Protein AF-A0A2G5V4N4-F1 (afdb_monomer_lite)

Foldseek 3Di:
DVVVVVVVVVVVVVVVVVVVDDPCLVVQLVVQLVVLCVLLVNPDDSVLSSVVSSVCSVVVDDPVSSNVSSVPGPDPPPPVPD

pLDDT: mean 70.19, std 11.97, range [37.19, 84.62]

Structure (mmCIF, N/CA/C/O backbone):
data_AF-A0A2G5V4N4-F1
#
_entry.id   AF-A0A2G5V4N4-F1
#
loop_
_atom_site.group_PDB
_atom_site.id
_atom_site.type_symbol
_atom_site.label_atom_id
_atom_site.label_alt_id
_atom_site.label_comp_id
_atom_site.label_asym_id
_atom_site.label_entity_id
_atom_site.label_seq_id
_atom_site.pdbx_PDB_ins_code
_atom_site.Cartn_x
_atom_site.Cartn_y
_atom_site.Cartn_z
_atom_site.occupancy
_atom_site.B_iso_or_equiv
_atom_site.auth_seq_id
_atom_site.auth_comp_id
_atom_site.auth_asym_id
_atom_site.auth_atom_id
_atom_site.pdbx_PDB_model_num
ATOM 1 N N . MET A 1 1 ? 30.866 9.461 -31.338 1.00 60.72 1 MET A N 1
ATOM 2 C CA . MET A 1 1 ? 29.782 10.205 -30.652 1.00 60.72 1 MET A CA 1
ATOM 3 C C . MET A 1 1 ? 28.489 9.408 -30.456 1.00 60.72 1 MET A C 1
ATOM 5 O O . MET A 1 1 ? 27.908 9.516 -29.388 1.00 60.72 1 MET A O 1
ATOM 9 N N . ARG A 1 2 ? 28.025 8.586 -31.414 1.00 70.31 2 ARG A N 1
ATOM 10 C CA . ARG A 1 2 ? 26.801 7.771 -31.220 1.00 70.31 2 ARG A CA 1
ATOM 11 C C . ARG A 1 2 ? 26.969 6.653 -30.173 1.00 70.31 2 ARG A C 1
ATOM 13 O O . ARG A 1 2 ? 26.118 6.493 -29.311 1.00 70.31 2 ARG A O 1
ATOM 20 N N . PHE A 1 3 ? 28.110 5.960 -30.185 1.00 75.50 3 PHE A N 1
ATOM 21 C CA . PHE A 1 3 ? 28.428 4.902 -29.213 1.00 75.50 3 PHE A CA 1
ATOM 22 C C . PHE A 1 3 ? 28.637 5.415 -27.783 1.00 75.50 3 PHE A C 1
ATOM 24 O O . PHE A 1 3 ? 28.215 4.776 -26.827 1.00 75.50 3 PHE A O 1
ATOM 31 N N . THR A 1 4 ? 29.240 6.596 -27.630 1.00 80.56 4 THR A N 1
ATOM 32 C CA . THR A 1 4 ? 29.447 7.228 -26.319 1.00 80.56 4 THR A CA 1
ATOM 33 C C . THR A 1 4 ? 28.125 7.642 -25.676 1.00 80.56 4 THR A C 1
ATOM 35 O O . THR A 1 4 ? 27.960 7.473 -24.476 1.00 80.56 4 THR A O 1
ATOM 38 N N . LEU A 1 5 ? 27.163 8.119 -26.476 1.00 77.94 5 LEU A N 1
ATOM 39 C CA . LEU A 1 5 ? 25.800 8.418 -26.023 1.00 77.94 5 LEU A CA 1
ATOM 40 C C . LEU A 1 5 ? 25.051 7.153 -25.594 1.00 77.94 5 LEU A C 1
ATOM 42 O O . LEU A 1 5 ? 24.422 7.154 -24.542 1.00 77.94 5 LEU A O 1
ATOM 46 N N . ALA A 1 6 ? 25.165 6.071 -26.369 1.00 81.88 6 ALA A N 1
ATOM 47 C CA . ALA A 1 6 ? 24.535 4.795 -26.035 1.00 81.88 6 ALA A CA 1
ATOM 48 C C . ALA A 1 6 ? 25.034 4.246 -24.687 1.00 81.88 6 ALA A C 1
ATOM 50 O O . ALA A 1 6 ? 24.218 3.886 -23.844 1.00 81.88 6 ALA A O 1
ATOM 51 N N . LEU A 1 7 ? 26.353 4.273 -24.455 1.00 83.25 7 LEU A N 1
ATOM 52 C CA . LEU A 1 7 ? 26.961 3.849 -23.188 1.00 83.25 7 LEU A CA 1
ATOM 53 C C . LEU A 1 7 ? 26.486 4.691 -21.996 1.00 83.25 7 LEU A C 1
ATOM 55 O O . LEU A 1 7 ? 26.190 4.147 -20.931 1.00 83.25 7 LEU A O 1
ATOM 59 N N . LEU A 1 8 ? 26.367 6.006 -22.189 1.00 83.06 8 LEU A N 1
ATOM 60 C CA . LEU A 1 8 ? 25.876 6.935 -21.172 1.00 83.06 8 LEU A CA 1
ATOM 61 C C . LEU A 1 8 ? 24.425 6.635 -20.786 1.00 83.06 8 LEU A C 1
ATOM 63 O O . LEU A 1 8 ? 24.117 6.527 -19.602 1.00 83.06 8 LEU A O 1
ATOM 67 N N . VAL A 1 9 ? 23.549 6.439 -21.774 1.00 84.62 9 VAL A N 1
ATOM 68 C CA . VAL A 1 9 ? 22.137 6.111 -21.534 1.00 84.62 9 VAL A CA 1
ATOM 69 C C . VAL A 1 9 ? 22.009 4.778 -20.802 1.00 84.62 9 VAL A C 1
ATOM 71 O O . VAL A 1 9 ? 21.297 4.708 -19.803 1.00 84.62 9 VAL A O 1
ATOM 74 N N . THR A 1 10 ? 22.744 3.742 -21.221 1.00 83.31 10 THR A N 1
ATOM 75 C CA . THR A 1 10 ? 22.728 2.456 -20.509 1.00 83.31 10 THR A CA 1
ATOM 76 C C . THR A 1 10 ? 23.215 2.595 -19.070 1.00 83.31 10 THR A C 1
ATOM 78 O O . THR A 1 10 ? 22.585 2.059 -18.165 1.00 83.31 10 THR A O 1
ATOM 81 N N . PHE A 1 11 ? 24.278 3.366 -18.830 1.00 83.44 11 PHE A N 1
ATOM 82 C CA . PHE A 1 11 ? 24.807 3.597 -17.487 1.00 83.44 11 PHE A CA 1
ATOM 83 C C . PHE A 1 11 ? 23.790 4.302 -16.578 1.00 83.44 11 PHE A C 1
ATOM 85 O O . PHE A 1 11 ? 23.585 3.873 -15.445 1.00 83.44 11 PHE A O 1
ATOM 92 N N . PHE A 1 12 ? 23.089 5.320 -17.086 1.00 81.31 12 PHE A N 1
ATOM 93 C CA . PHE A 1 12 ? 22.018 5.988 -16.343 1.00 81.31 12 PHE A CA 1
ATOM 94 C C . PHE A 1 12 ? 20.850 5.049 -16.017 1.00 81.31 12 PHE A C 1
ATOM 96 O O . PHE A 1 12 ? 20.346 5.086 -14.896 1.00 81.31 12 PHE A O 1
ATOM 103 N N . VAL A 1 13 ? 20.462 4.164 -16.939 1.00 80.56 13 VAL A N 1
ATOM 104 C CA . VAL A 1 13 ? 19.422 3.152 -16.682 1.00 80.56 13 VAL A CA 1
ATOM 105 C C . VAL A 1 13 ? 19.849 2.198 -15.562 1.00 80.56 13 VAL A C 1
ATOM 107 O O . VAL A 1 13 ? 19.081 1.971 -14.624 1.00 80.56 13 VAL A O 1
ATOM 110 N N . PHE A 1 14 ? 21.090 1.704 -15.588 1.00 76.62 14 PHE A N 1
ATOM 111 C CA . PHE A 1 14 ? 21.615 0.860 -14.509 1.00 76.62 14 PHE A CA 1
ATOM 112 C C . PHE A 1 14 ? 21.687 1.601 -13.170 1.00 76.62 14 PHE A C 1
ATOM 114 O O . PHE A 1 14 ? 21.325 1.016 -12.152 1.00 76.62 14 PHE A O 1
ATOM 121 N N . LEU A 1 15 ? 22.056 2.888 -13.166 1.00 70.75 15 LEU A N 1
ATOM 122 C CA . LEU A 1 15 ? 22.042 3.720 -11.959 1.00 70.75 15 LEU A CA 1
ATOM 123 C C . LEU A 1 15 ? 20.631 3.918 -11.389 1.00 70.75 15 LEU A C 1
ATOM 125 O O . LEU A 1 15 ? 20.465 3.934 -10.168 1.00 70.75 15 LEU A O 1
ATOM 129 N N . THR A 1 16 ? 19.610 4.067 -12.236 1.00 65.00 16 THR A N 1
ATOM 130 C CA . THR A 1 16 ? 18.216 4.143 -11.766 1.00 65.00 16 THR A CA 1
ATOM 131 C C . THR A 1 16 ? 17.719 2.812 -11.206 1.00 65.00 16 THR A C 1
ATOM 133 O O . THR A 1 16 ? 17.005 2.817 -10.208 1.00 65.00 16 THR A O 1
ATOM 136 N N . LEU A 1 17 ? 18.156 1.678 -11.770 1.00 60.41 17 LEU A N 1
ATOM 137 C CA . LEU A 1 17 ? 17.862 0.352 -11.220 1.00 60.41 17 LEU A CA 1
ATOM 138 C C . LEU A 1 17 ? 18.569 0.121 -9.875 1.00 60.41 17 LEU A C 1
ATOM 140 O O . LEU A 1 17 ? 17.964 -0.406 -8.946 1.00 60.41 17 LEU A O 1
ATOM 144 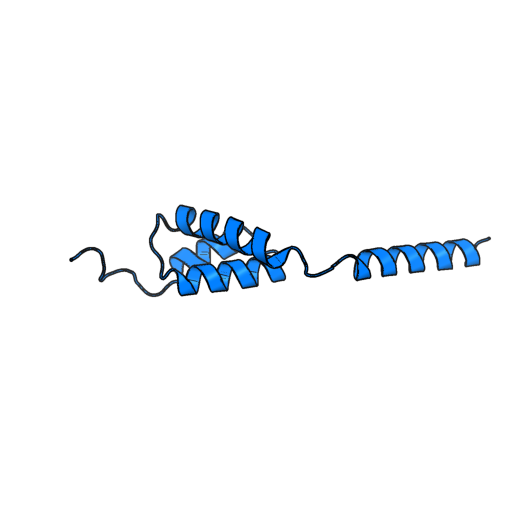N N . SER A 1 18 ? 19.836 0.526 -9.746 1.00 59.28 18 SER A N 1
ATOM 145 C CA . SER A 1 18 ? 20.634 0.280 -8.537 1.00 59.28 18 SER A CA 1
ATOM 146 C C . SER A 1 18 ? 20.302 1.209 -7.368 1.00 59.28 18 SER A C 1
ATOM 148 O O . SER A 1 18 ? 20.582 0.865 -6.225 1.00 59.28 18 SER A O 1
ATOM 150 N N . ASN A 1 19 ? 19.707 2.379 -7.630 1.00 54.66 19 ASN A N 1
ATOM 151 C CA . ASN A 1 19 ? 19.220 3.285 -6.581 1.00 54.66 19 ASN A CA 1
ATOM 152 C C . ASN A 1 19 ? 17.859 2.873 -5.994 1.00 54.66 19 ASN A C 1
ATOM 154 O O . ASN A 1 19 ? 17.364 3.541 -5.087 1.00 54.66 19 ASN A O 1
ATOM 158 N N . GLY A 1 20 ? 17.282 1.749 -6.430 1.00 50.22 20 GLY A N 1
ATOM 159 C CA . GLY A 1 20 ? 16.257 1.034 -5.669 1.00 50.22 20 GLY A CA 1
ATOM 160 C C . GLY A 1 20 ? 16.861 0.362 -4.429 1.00 50.22 20 GLY A C 1
ATOM 161 O O . GLY A 1 20 ? 16.863 -0.859 -4.328 1.00 50.22 20 GLY A O 1
ATOM 162 N N . ALA A 1 21 ? 17.457 1.136 -3.518 1.00 53.59 21 ALA A N 1
ATOM 163 C CA . ALA A 1 21 ? 18.109 0.620 -2.317 1.00 53.59 21 ALA A CA 1
ATOM 164 C C . ALA A 1 21 ? 17.110 0.469 -1.137 1.00 53.59 21 ALA A C 1
ATOM 166 O O . ALA A 1 21 ? 16.294 1.362 -0.901 1.00 53.59 21 ALA A O 1
ATOM 167 N N . PRO A 1 22 ? 17.200 -0.613 -0.335 1.00 51.41 22 PRO A N 1
ATOM 168 C CA . PRO A 1 22 ? 16.156 -1.078 0.593 1.00 51.41 22 PRO A CA 1
ATOM 169 C C . PRO A 1 22 ? 16.137 -0.375 1.971 1.00 51.41 22 PRO A C 1
ATOM 171 O O . PRO A 1 22 ? 15.597 -0.889 2.947 1.00 51.41 22 PRO A O 1
ATOM 174 N N . SER A 1 23 ? 16.729 0.809 2.127 1.00 52.12 23 SER A N 1
ATOM 175 C CA . SER A 1 23 ? 16.879 1.435 3.457 1.00 52.12 23 SER A CA 1
ATOM 176 C C . SER A 1 23 ? 15.646 2.211 3.952 1.00 52.12 23 SER A C 1
ATOM 178 O O . SER A 1 23 ? 15.614 2.655 5.101 1.00 52.12 23 SER A O 1
ATOM 180 N N . HIS A 1 24 ? 14.600 2.354 3.130 1.00 52.38 24 HIS A N 1
ATOM 181 C CA . HIS A 1 24 ? 13.373 3.085 3.479 1.00 52.38 24 HIS A CA 1
ATOM 182 C C . HIS A 1 24 ? 12.226 2.210 4.017 1.00 52.38 24 HIS A C 1
ATOM 184 O O . HIS A 1 24 ? 11.217 2.765 4.469 1.00 52.38 24 HIS A O 1
ATOM 190 N N . HIS A 1 25 ? 12.369 0.878 4.032 1.00 55.81 25 HIS A N 1
ATOM 191 C CA . HIS A 1 25 ? 11.263 -0.041 4.339 1.00 55.81 25 HIS A CA 1
ATOM 192 C C . HIS A 1 25 ? 10.620 0.194 5.712 1.00 55.81 25 HIS A C 1
ATOM 194 O O . HIS A 1 25 ? 9.398 0.189 5.816 1.00 55.81 25 HIS A O 1
ATOM 200 N N . HIS A 1 26 ? 11.405 0.502 6.750 1.00 60.56 26 HIS A N 1
ATOM 201 C CA . HIS A 1 26 ? 10.861 0.681 8.103 1.00 60.56 26 HIS A CA 1
ATOM 202 C C . HIS A 1 26 ? 9.998 1.947 8.250 1.00 60.56 26 HIS A C 1
ATOM 204 O O . HIS A 1 26 ? 8.952 1.930 8.892 1.00 60.56 26 HIS A O 1
ATOM 210 N N . LYS A 1 27 ? 10.404 3.069 7.639 1.00 69.50 27 LYS A N 1
ATOM 211 C CA . LYS A 1 27 ? 9.634 4.329 7.722 1.00 69.50 27 LYS A CA 1
ATOM 212 C C . LYS A 1 27 ? 8.373 4.289 6.863 1.00 69.50 27 LYS A C 1
ATOM 214 O O . LYS A 1 27 ? 7.400 4.981 7.157 1.00 69.50 27 LYS A O 1
ATOM 219 N N . CYS A 1 28 ? 8.411 3.528 5.779 1.00 74.06 28 CYS A N 1
ATOM 220 C CA . CYS A 1 28 ? 7.291 3.373 4.868 1.00 74.06 28 CYS A CA 1
ATOM 221 C C . CYS A 1 28 ? 6.256 2.378 5.423 1.00 74.06 28 CYS A C 1
ATOM 223 O O . CYS A 1 28 ? 5.073 2.721 5.456 1.00 74.06 28 CYS A O 1
ATOM 225 N N . SER A 1 29 ? 6.680 1.248 6.002 1.00 78.38 29 SER A N 1
ATOM 226 C CA . SER A 1 29 ? 5.768 0.307 6.665 1.00 78.38 29 SER A CA 1
ATOM 227 C C . SER A 1 29 ? 5.054 0.924 7.877 1.00 78.38 29 SER A C 1
ATOM 229 O O . SER A 1 29 ? 3.852 0.725 8.032 1.00 78.38 29 SER A O 1
ATOM 231 N N . GLU A 1 30 ? 5.721 1.748 8.695 1.00 80.12 30 GLU A N 1
ATOM 232 C CA . GLU A 1 30 ? 5.073 2.435 9.828 1.00 80.12 30 GLU A CA 1
ATOM 233 C C . GLU A 1 30 ? 3.996 3.437 9.391 1.00 80.12 30 GLU A C 1
ATOM 235 O O . GLU A 1 30 ? 2.906 3.489 9.971 1.00 80.12 30 GLU A O 1
ATOM 240 N N . LYS A 1 31 ? 4.277 4.230 8.349 1.00 81.00 31 LYS A N 1
ATOM 241 C CA . LYS A 1 31 ? 3.302 5.181 7.795 1.00 81.00 31 LYS A CA 1
ATOM 242 C C . LYS A 1 31 ? 2.105 4.456 7.187 1.00 81.00 31 LYS A C 1
ATOM 244 O O . LYS A 1 31 ? 0.969 4.852 7.446 1.00 81.00 31 LYS A O 1
ATOM 249 N N . LEU A 1 32 ? 2.360 3.389 6.433 1.00 81.06 32 LEU A N 1
ATOM 250 C CA . LEU A 1 32 ? 1.323 2.554 5.830 1.00 81.06 32 LEU A CA 1
ATOM 251 C C . LEU A 1 32 ? 0.486 1.837 6.887 1.00 81.06 32 LEU A C 1
ATOM 253 O O . LEU A 1 32 ? -0.734 1.822 6.782 1.00 81.06 32 LEU A O 1
ATOM 257 N N . TYR A 1 33 ? 1.105 1.335 7.953 1.00 83.38 33 TYR A N 1
ATOM 258 C CA . TYR A 1 33 ? 0.397 0.738 9.082 1.00 83.38 33 TYR A CA 1
ATOM 259 C C . TYR A 1 33 ? -0.524 1.749 9.774 1.00 83.38 33 TYR A C 1
ATOM 261 O O . TYR A 1 33 ? -1.680 1.439 10.055 1.00 83.38 33 TYR A O 1
ATOM 269 N N . SER A 1 34 ? -0.053 2.977 10.012 1.00 81.12 34 SER A N 1
ATOM 270 C CA . SER A 1 34 ? -0.881 4.044 10.591 1.00 81.12 34 SER A CA 1
ATOM 271 C C . SER A 1 34 ? -2.055 4.423 9.678 1.00 81.12 34 SER A C 1
ATOM 273 O O . SER A 1 34 ? -3.173 4.625 10.158 1.00 81.12 34 SER A O 1
ATOM 275 N N . ALA A 1 35 ? -1.832 4.467 8.361 1.00 81.69 35 ALA A N 1
ATOM 276 C CA . ALA A 1 35 ? -2.882 4.711 7.375 1.00 81.69 35 ALA A CA 1
ATOM 277 C C . ALA A 1 35 ? -3.910 3.568 7.339 1.00 81.69 35 ALA A C 1
ATOM 279 O O . ALA A 1 35 ? -5.104 3.830 7.460 1.00 81.69 35 ALA A O 1
ATOM 280 N N . LEU A 1 36 ? -3.457 2.314 7.274 1.00 78.94 36 LEU A N 1
ATOM 281 C CA . LEU A 1 36 ? -4.295 1.113 7.328 1.00 78.94 36 LEU A CA 1
ATOM 282 C C . LEU A 1 36 ? -5.117 1.053 8.616 1.00 78.94 36 LEU A C 1
ATOM 284 O O . LEU A 1 36 ? -6.322 0.838 8.571 1.00 78.94 36 LEU A O 1
ATOM 288 N N . LYS A 1 37 ? -4.500 1.337 9.765 1.00 80.75 37 LYS A N 1
ATOM 289 C CA . LYS A 1 37 ? -5.188 1.374 11.059 1.00 80.75 37 LYS A CA 1
ATOM 290 C C . LYS A 1 37 ? -6.314 2.410 11.083 1.00 80.75 37 LYS A C 1
ATOM 292 O O . LYS A 1 37 ? -7.360 2.152 11.667 1.00 80.75 37 LYS A O 1
ATOM 297 N N . LYS A 1 38 ? -6.132 3.566 10.436 1.00 80.50 38 LYS A N 1
ATOM 298 C CA . LYS A 1 38 ? -7.195 4.573 10.288 1.00 80.50 38 LYS A CA 1
ATOM 299 C C . LYS A 1 38 ? -8.261 4.143 9.280 1.00 80.50 38 LYS A C 1
ATOM 301 O O . LYS A 1 38 ? -9.441 4.303 9.571 1.00 80.50 38 LYS A O 1
ATOM 306 N N . LEU A 1 39 ? -7.862 3.582 8.138 1.00 78.88 39 LEU A N 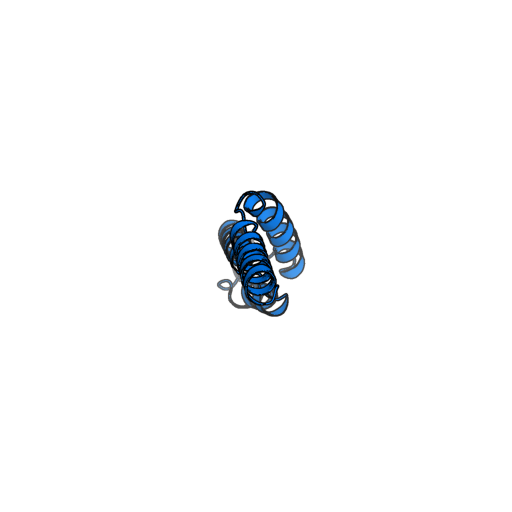1
AT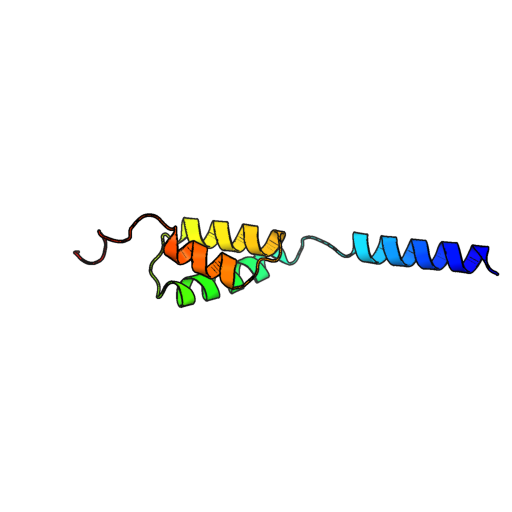OM 307 C CA . LEU A 1 39 ? -8.772 3.098 7.091 1.00 78.88 39 LEU A CA 1
ATOM 308 C C . LEU A 1 39 ? -9.700 2.002 7.612 1.00 78.88 39 LEU A C 1
ATOM 310 O O . LEU A 1 39 ? -10.905 2.063 7.396 1.00 78.88 39 LEU A O 1
ATOM 314 N N . CYS A 1 40 ? -9.161 1.060 8.381 1.00 75.81 40 CYS A N 1
ATOM 315 C CA . CYS A 1 40 ? -9.954 0.012 9.004 1.00 75.81 40 CYS A CA 1
ATOM 316 C C . CYS A 1 40 ? -10.685 0.492 10.279 1.00 75.81 40 CYS A C 1
ATOM 318 O O . CYS A 1 40 ? -11.224 -0.327 11.015 1.00 75.81 40 CYS A O 1
ATOM 320 N N . SER A 1 41 ? -10.704 1.799 10.591 1.00 76.25 41 SER A N 1
ATOM 321 C CA . SER A 1 41 ? -11.313 2.355 11.816 1.00 76.25 41 SER A CA 1
ATOM 322 C C . SER A 1 41 ? -10.850 1.652 13.101 1.00 76.25 41 SER A C 1
ATOM 324 O O . SER A 1 41 ? -11.656 1.330 13.968 1.00 76.25 41 SER A O 1
ATOM 326 N N . TYR A 1 42 ? -9.547 1.388 13.220 1.00 68.25 42 TYR A N 1
ATOM 327 C CA . TYR A 1 42 ? -8.917 0.63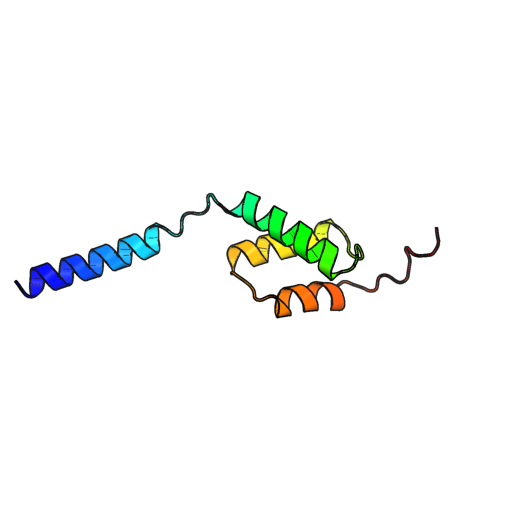6 14.314 1.00 68.25 42 TYR A CA 1
ATOM 328 C C . TYR A 1 42 ? -9.345 -0.838 14.436 1.00 68.25 42 TYR A C 1
ATOM 330 O O . TYR A 1 42 ? -8.873 -1.514 15.347 1.00 68.25 42 TYR A O 1
ATOM 338 N N . ARG A 1 43 ? -10.165 -1.358 13.513 1.00 61.84 43 ARG A N 1
ATOM 339 C CA . ARG A 1 43 ? -10.492 -2.787 13.399 1.00 61.84 43 ARG A CA 1
ATOM 340 C C . ARG A 1 43 ? -9.353 -3.498 12.673 1.00 61.84 43 ARG A C 1
ATOM 342 O O . ARG A 1 43 ? -8.870 -2.999 11.659 1.00 61.84 43 ARG A O 1
ATOM 349 N N . GLY A 1 44 ? -8.865 -4.616 13.196 1.00 63.69 44 GLY A N 1
ATOM 350 C CA . GLY A 1 44 ? -7.658 -5.247 12.654 1.00 63.69 44 GLY A CA 1
ATOM 351 C C . GLY A 1 44 ? -6.792 -5.911 13.714 1.00 63.69 44 GLY A C 1
ATOM 352 O O . GLY A 1 44 ? -6.376 -5.238 14.654 1.00 63.69 44 GLY A O 1
ATOM 353 N N . GLU A 1 45 ? -6.390 -7.171 13.517 1.00 65.12 45 GLU A N 1
ATOM 354 C CA . GLU A 1 45 ? -5.208 -7.681 14.209 1.00 65.12 45 GLU A CA 1
ATOM 355 C C . GLU A 1 45 ? -4.000 -6.832 13.797 1.00 65.12 45 GLU A C 1
ATOM 357 O O . GLU A 1 45 ? -3.638 -6.741 12.617 1.00 65.12 45 GLU A O 1
ATOM 362 N N . SER A 1 46 ? -3.342 -6.226 14.788 1.00 71.44 46 SER A N 1
ATOM 363 C CA . SER A 1 46 ? -2.172 -5.364 14.569 1.00 71.44 46 SER A CA 1
ATOM 364 C C . SER A 1 46 ? -1.054 -6.065 13.785 1.00 71.44 46 SER A C 1
ATOM 366 O O . SER A 1 46 ? -0.342 -5.422 13.013 1.00 71.44 46 SER A O 1
ATOM 368 N N . HIS A 1 47 ? -0.938 -7.388 13.926 1.00 75.06 47 HIS A N 1
ATOM 369 C CA . HIS A 1 47 ? 0.046 -8.206 13.229 1.00 75.06 47 HIS A CA 1
ATOM 370 C C . HIS A 1 47 ? -0.263 -8.357 11.729 1.00 75.06 47 HIS A C 1
ATOM 372 O O . HIS A 1 47 ? 0.628 -8.179 10.894 1.00 75.06 47 HIS A O 1
ATOM 378 N N . PHE A 1 48 ? -1.525 -8.606 11.361 1.00 76.19 48 PHE A N 1
ATOM 379 C CA . PHE A 1 48 ? -1.945 -8.727 9.960 1.00 76.19 48 PHE A CA 1
ATOM 380 C C . PHE A 1 48 ? -1.807 -7.400 9.201 1.00 76.19 48 PHE A C 1
ATOM 382 O O . PHE A 1 48 ? -1.265 -7.362 8.092 1.00 76.19 48 PHE A O 1
ATOM 389 N N . LEU A 1 49 ? -2.220 -6.293 9.826 1.00 77.31 49 LEU A N 1
ATOM 390 C CA . LEU A 1 49 ? -2.084 -4.956 9.243 1.00 77.31 49 LEU A CA 1
ATOM 391 C C . LEU A 1 49 ? -0.618 -4.565 9.044 1.00 77.31 49 LEU A C 1
ATOM 393 O O . LEU A 1 49 ? -0.263 -3.974 8.026 1.00 77.31 49 LEU A O 1
ATOM 397 N N . ARG A 1 50 ? 0.253 -4.921 9.991 1.00 80.31 50 ARG A N 1
ATOM 398 C CA . ARG A 1 50 ? 1.688 -4.632 9.912 1.00 80.31 50 ARG A CA 1
ATOM 399 C C . ARG A 1 50 ? 2.379 -5.440 8.813 1.00 80.31 50 ARG A C 1
ATOM 401 O O . ARG A 1 50 ? 3.144 -4.865 8.045 1.00 80.31 50 ARG A O 1
ATOM 408 N N . LYS A 1 51 ? 2.038 -6.725 8.668 1.00 80.06 51 LYS A N 1
ATOM 409 C CA . LYS A 1 51 ? 2.527 -7.573 7.567 1.00 80.06 51 LYS A CA 1
ATOM 410 C C . LYS A 1 51 ? 2.053 -7.074 6.199 1.00 80.06 51 LYS A C 1
ATOM 412 O O . LYS A 1 51 ? 2.800 -7.123 5.226 1.00 80.06 51 LYS A O 1
ATOM 417 N N . SER A 1 52 ? 0.821 -6.578 6.125 1.00 79.12 52 SER A N 1
ATOM 418 C CA . SER A 1 52 ? 0.270 -5.998 4.896 1.00 79.12 52 SER A CA 1
ATOM 419 C C . SER A 1 52 ? 0.952 -4.674 4.548 1.00 79.12 52 SER A C 1
ATOM 421 O O . SER A 1 52 ? 1.334 -4.471 3.401 1.00 79.12 52 SER A O 1
ATOM 423 N N . ALA A 1 53 ? 1.205 -3.814 5.539 1.00 81.75 53 ALA A N 1
ATOM 424 C CA . ALA A 1 53 ? 1.957 -2.573 5.360 1.00 81.75 53 ALA A CA 1
ATOM 425 C C . ALA A 1 53 ? 3.399 -2.812 4.878 1.00 81.75 53 ALA A C 1
ATOM 427 O O . ALA A 1 53 ? 3.900 -2.064 4.042 1.00 81.75 53 ALA A O 1
ATOM 428 N N . GLU A 1 54 ? 4.059 -3.855 5.384 1.00 82.81 54 GLU A N 1
ATOM 429 C CA . GLU A 1 54 ? 5.410 -4.248 4.973 1.00 82.81 54 GLU A CA 1
ATOM 430 C C . GLU A 1 54 ? 5.448 -4.716 3.514 1.00 82.81 54 GLU A C 1
ATOM 432 O O . GLU A 1 54 ? 6.180 -4.137 2.712 1.00 82.81 54 GLU A O 1
ATOM 437 N N . LYS A 1 55 ? 4.573 -5.658 3.139 1.00 81.06 55 LYS A N 1
ATOM 438 C CA . LYS A 1 55 ? 4.414 -6.089 1.739 1.00 81.06 55 LYS A CA 1
ATOM 439 C C . LYS A 1 55 ? 4.093 -4.924 0.815 1.00 81.06 55 LYS A C 1
ATOM 441 O O . LYS A 1 55 ? 4.580 -4.856 -0.309 1.00 81.06 55 LYS A O 1
ATOM 446 N N . CYS A 1 56 ? 3.270 -4.000 1.295 1.00 76.81 56 CYS A N 1
ATOM 447 C CA . CYS A 1 56 ? 2.854 -2.874 0.490 1.00 76.81 56 CYS A CA 1
ATOM 448 C C . CYS A 1 56 ? 3.944 -1.833 0.286 1.00 76.81 56 CYS A C 1
ATOM 450 O O . CYS A 1 56 ? 4.005 -1.182 -0.755 1.00 76.81 56 CYS A O 1
ATOM 452 N N . CYS A 1 57 ? 4.840 -1.725 1.257 1.00 80.44 57 CYS A N 1
ATOM 453 C CA . CYS A 1 57 ? 6.039 -0.932 1.119 1.00 80.44 57 CYS A CA 1
ATOM 454 C C . CYS A 1 57 ? 7.029 -1.535 0.111 1.00 80.44 57 CYS A C 1
ATOM 456 O O . CYS A 1 57 ? 7.730 -0.802 -0.579 1.00 80.44 57 CYS A O 1
ATOM 458 N N . GLU A 1 58 ? 7.100 -2.864 0.033 1.00 79.50 58 GLU A N 1
ATOM 459 C CA . GLU A 1 58 ? 7.968 -3.573 -0.911 1.00 79.50 58 GLU A CA 1
ATOM 460 C C . GLU A 1 58 ? 7.439 -3.506 -2.351 1.00 79.50 58 GLU A C 1
ATOM 462 O O . GLU A 1 58 ? 8.209 -3.299 -3.288 1.00 79.50 58 GLU A O 1
ATOM 467 N N . HIS A 1 59 ? 6.120 -3.618 -2.529 1.00 76.81 59 HIS A N 1
ATOM 468 C CA . HIS A 1 59 ? 5.490 -3.721 -3.848 1.00 76.81 59 HIS A CA 1
ATOM 469 C C . HIS A 1 59 ? 4.778 -2.451 -4.336 1.00 76.81 59 HIS A C 1
ATOM 471 O O . HIS A 1 59 ? 4.212 -2.479 -5.424 1.00 76.81 59 HIS A O 1
ATOM 477 N N . ASN A 1 60 ? 4.823 -1.343 -3.584 1.00 71.38 60 ASN A N 1
ATOM 478 C CA . ASN A 1 60 ? 4.101 -0.095 -3.881 1.00 71.38 60 ASN A CA 1
ATOM 479 C C . ASN A 1 60 ? 2.611 -0.328 -4.213 1.00 71.38 60 ASN A C 1
ATOM 481 O O . ASN A 1 60 ? 2.191 -0.049 -5.335 1.00 71.38 60 ASN A O 1
ATOM 485 N N . CYS A 1 61 ? 1.798 -0.840 -3.279 1.00 75.31 61 CYS A N 1
ATOM 486 C CA . CYS A 1 61 ? 0.371 -1.023 -3.594 1.00 75.31 61 CYS A CA 1
ATOM 487 C C . CYS A 1 61 ? -0.432 0.274 -3.630 1.00 75.31 61 CYS A C 1
ATOM 489 O O . CYS A 1 61 ? -0.101 1.295 -3.016 1.00 75.31 61 CYS A O 1
ATOM 491 N N . GLU A 1 62 ? -1.566 0.165 -4.312 1.00 76.12 62 GLU A N 1
ATOM 492 C CA . GLU A 1 62 ? -2.578 1.198 -4.389 1.00 76.12 62 GLU A CA 1
ATOM 493 C C . GLU A 1 62 ? -3.452 1.232 -3.128 1.00 76.12 62 GLU A C 1
ATOM 495 O O . GLU A 1 62 ? -3.568 0.271 -2.362 1.00 76.12 62 GLU A O 1
ATOM 500 N N . LEU A 1 63 ? -4.123 2.368 -2.923 1.00 69.56 63 LEU A N 1
ATOM 501 C CA . LEU A 1 63 ? -5.054 2.560 -1.810 1.00 69.56 63 LEU A CA 1
ATOM 502 C C . LEU A 1 63 ? -6.195 1.524 -1.824 1.00 69.56 63 LEU A C 1
ATOM 504 O O . LEU A 1 63 ? -6.655 1.105 -0.764 1.00 69.56 63 LEU A O 1
ATOM 508 N N . SER A 1 64 ? -6.621 1.090 -3.013 1.00 73.12 64 SER A N 1
ATOM 509 C CA . SER A 1 64 ? -7.642 0.056 -3.199 1.00 73.12 64 SER A CA 1
ATOM 510 C C . SER A 1 64 ? -7.228 -1.273 -2.558 1.00 73.12 64 SER A C 1
ATOM 512 O O . SER A 1 64 ? -8.000 -1.848 -1.792 1.00 73.12 64 SER A O 1
ATOM 514 N N . ASP A 1 65 ? -5.985 -1.715 -2.764 1.00 72.94 65 ASP A N 1
ATOM 515 C CA . ASP A 1 65 ? -5.457 -2.953 -2.171 1.00 72.94 65 ASP A CA 1
ATOM 516 C C . ASP A 1 65 ? -5.397 -2.858 -0.640 1.00 72.94 65 ASP A C 1
ATOM 518 O O . ASP A 1 65 ? -5.755 -3.794 0.083 1.00 72.94 65 ASP A O 1
ATOM 522 N N . MET A 1 66 ? -5.037 -1.684 -0.117 1.00 72.12 66 MET A N 1
ATOM 523 C CA . MET A 1 66 ? -5.076 -1.421 1.323 1.00 72.12 66 MET A CA 1
ATOM 524 C C . MET A 1 66 ? -6.501 -1.488 1.890 1.00 72.12 66 MET A C 1
ATOM 526 O O . MET A 1 66 ? -6.701 -2.025 2.977 1.00 72.12 66 MET A O 1
ATOM 530 N N . MET A 1 67 ? -7.507 -0.992 1.166 1.00 72.19 67 MET A N 1
ATOM 531 C CA . MET A 1 67 ? -8.906 -1.077 1.603 1.00 72.19 67 MET A CA 1
ATOM 532 C C . MET A 1 67 ? -9.421 -2.518 1.606 1.00 72.19 67 MET A C 1
ATOM 534 O O . MET A 1 67 ? -10.100 -2.918 2.554 1.00 72.19 67 MET A O 1
ATOM 538 N N . THR A 1 68 ? -9.052 -3.326 0.607 1.00 77.94 68 THR A N 1
ATOM 539 C CA . THR A 1 68 ? -9.419 -4.754 0.599 1.00 77.94 68 THR A CA 1
ATOM 540 C C . THR A 1 68 ? -8.827 -5.502 1.792 1.00 77.94 68 THR A C 1
ATOM 542 O O . THR A 1 68 ? -9.481 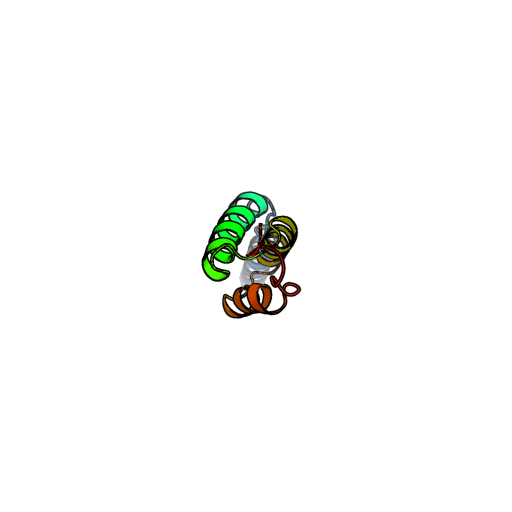-6.382 2.343 1.00 77.94 68 THR A O 1
ATOM 545 N N . THR A 1 69 ? -7.653 -5.089 2.283 1.00 74.12 69 THR A N 1
ATOM 546 C CA . THR A 1 69 ? -7.036 -5.650 3.498 1.00 74.12 69 THR A CA 1
ATOM 547 C C . THR A 1 69 ? -7.951 -5.501 4.722 1.00 74.12 69 THR A C 1
ATOM 549 O O . THR A 1 69 ? -8.034 -6.418 5.534 1.00 74.12 69 THR A O 1
ATOM 552 N N . CYS A 1 70 ? -8.689 -4.392 4.839 1.00 73.19 70 CYS A N 1
ATOM 553 C CA . CYS A 1 70 ? -9.661 -4.192 5.919 1.00 73.19 70 CYS A CA 1
ATOM 554 C C . CYS A 1 70 ? -10.932 -5.044 5.757 1.00 73.19 70 CYS A C 1
ATOM 556 O O . CYS A 1 70 ? -11.583 -5.353 6.750 1.00 73.19 70 CYS A O 1
ATOM 558 N N . MET A 1 71 ? -11.306 -5.388 4.519 1.00 70.06 71 MET A N 1
ATOM 559 C CA . MET A 1 71 ? -12.528 -6.144 4.202 1.00 70.06 71 MET A CA 1
ATOM 560 C C . MET A 1 71 ? -12.319 -7.663 4.236 1.00 70.06 71 MET A C 1
ATOM 562 O O . MET A 1 71 ? -13.255 -8.403 4.513 1.00 70.06 71 MET A O 1
ATOM 566 N N . VAL A 1 72 ? -11.102 -8.120 3.928 1.00 64.69 72 VAL A N 1
ATOM 567 C CA . VAL A 1 72 ? -10.717 -9.540 3.850 1.00 64.69 72 VAL A CA 1
ATOM 568 C C . VAL A 1 72 ? -10.090 -10.034 5.159 1.00 64.69 72 VAL A C 1
ATOM 570 O O . VAL A 1 72 ? -9.952 -11.241 5.357 1.00 64.69 72 VAL A O 1
ATOM 573 N N . ALA A 1 73 ? -9.719 -9.127 6.072 1.00 58.03 73 ALA A N 1
ATOM 574 C CA . ALA A 1 73 ? -9.322 -9.516 7.419 1.00 58.03 73 ALA A CA 1
ATOM 575 C C . ALA A 1 73 ? -10.453 -10.350 8.057 1.00 58.03 73 ALA A C 1
ATOM 577 O O . ALA A 1 73 ? -11.612 -9.931 7.984 1.00 58.03 73 ALA A O 1
ATOM 578 N N . PRO A 1 74 ? -10.144 -11.530 8.628 1.00 50.72 74 PRO A N 1
ATOM 579 C CA . PRO A 1 74 ? -11.159 -12.423 9.170 1.00 50.72 74 PRO A CA 1
ATOM 580 C C . PRO A 1 74 ? -12.033 -11.663 10.172 1.00 50.72 74 PRO A C 1
ATOM 582 O O . PRO A 1 74 ? -11.522 -10.990 11.063 1.00 50.72 74 PRO A O 1
ATOM 585 N N . SER A 1 75 ? -13.341 -11.736 9.927 1.00 46.72 75 SER A N 1
ATOM 586 C CA . SER A 1 75 ? -14.468 -11.239 10.724 1.00 46.72 75 SER A CA 1
ATOM 587 C C . SER A 1 75 ? -14.123 -10.808 12.157 1.00 46.72 75 SER A C 1
ATOM 589 O O . SER A 1 75 ? -13.961 -11.640 13.046 1.00 46.72 75 SER A O 1
ATOM 591 N N . PHE A 1 76 ? -14.094 -9.492 12.388 1.00 54.53 76 PHE A N 1
ATOM 592 C CA . PHE A 1 76 ? -14.146 -8.870 13.717 1.00 54.53 76 PHE A CA 1
ATOM 593 C C . PHE A 1 76 ? -15.573 -8.909 14.278 1.00 54.53 76 PHE A C 1
ATOM 595 O O . PHE A 1 76 ? -16.176 -7.852 14.467 1.00 54.53 76 PHE A O 1
ATOM 602 N N . ASP A 1 77 ? -16.121 -10.098 14.516 1.00 47.28 77 ASP A N 1
ATOM 603 C CA . ASP A 1 77 ? -17.408 -10.229 15.215 1.00 47.28 77 ASP A CA 1
ATOM 604 C C . ASP A 1 77 ? -17.268 -10.494 16.727 1.00 47.28 77 ASP A C 1
ATOM 606 O O . ASP A 1 77 ? -18.274 -10.461 17.424 1.00 47.28 77 ASP A O 1
ATOM 610 N N . ASP A 1 78 ? -16.055 -10.640 17.284 1.00 47.66 78 ASP A N 1
ATOM 611 C CA . ASP A 1 78 ? -15.906 -11.055 18.695 1.00 47.66 78 ASP A CA 1
ATOM 612 C C . ASP A 1 78 ? -15.304 -10.027 19.680 1.00 47.66 78 ASP A C 1
ATOM 614 O O . ASP A 1 78 ? -15.434 -10.216 20.885 1.00 47.66 78 ASP A O 1
ATOM 618 N N . ASP A 1 79 ? -14.736 -8.894 19.245 1.00 47.62 79 ASP A N 1
ATOM 619 C CA . ASP A 1 79 ? -14.119 -7.924 20.184 1.00 47.62 79 ASP A CA 1
ATOM 620 C C . ASP A 1 79 ? -14.988 -6.688 20.505 1.00 47.62 79 ASP A C 1
ATOM 622 O O . ASP A 1 79 ? -14.536 -5.760 21.177 1.00 47.62 79 ASP A O 1
ATOM 626 N N . LEU A 1 80 ? -16.258 -6.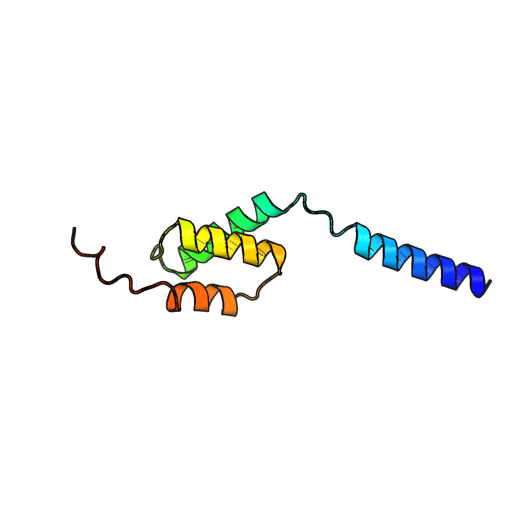658 20.075 1.00 49.44 80 LEU A N 1
ATOM 627 C CA . LEU A 1 80 ? -17.232 -5.643 20.523 1.00 49.44 80 LEU A CA 1
ATOM 628 C C . LEU A 1 80 ? -18.031 -6.083 21.769 1.00 49.44 80 LEU A C 1
ATOM 630 O O . LEU A 1 80 ? -19.021 -5.441 22.124 1.00 49.44 80 LEU A O 1
ATOM 634 N N . LEU A 1 81 ? -17.621 -7.178 22.420 1.00 45.19 81 LEU A N 1
ATOM 635 C CA . LEU A 1 81 ? -18.285 -7.747 23.595 1.00 45.19 81 LEU A CA 1
ATOM 636 C C . LEU A 1 81 ? -17.278 -8.274 24.635 1.00 45.19 81 LEU A C 1
ATOM 638 O O . LEU A 1 81 ? -17.365 -9.418 25.081 1.00 45.19 81 LEU A O 1
ATOM 642 N N . LYS A 1 82 ? -16.347 -7.420 25.083 1.00 37.19 82 LYS A N 1
ATOM 643 C CA . LYS A 1 82 ? -15.791 -7.539 26.439 1.00 37.19 82 LYS A CA 1
ATOM 644 C C . LYS A 1 82 ? -15.326 -6.215 27.029 1.00 37.19 82 LYS A C 1
ATOM 646 O O . LYS A 1 82 ? -14.632 -5.460 26.318 1.00 37.19 82 LYS A O 1
#

Radius of gyration: 19.73 Å; chains: 1; bounding box: 48×23×58 Å

Secondary structure (DSSP, 8-state):
-HHHHHHHHHHHHHHHHHT--GGGHHHHHHHHHHHHHHHTTT-S-HHHHHHHHHHHHHHT--HHHHHHHHHHS----STT--

Organism: NCBI:txid1611254

InterPro domains:
  IPR022353 Insulin, conserved site [PS00262] (56-70)
  IPR036438 Insulin-like superfamily [SSF56994] (12-77)

Sequence (82 aa):
MRFTLALLVTFFVFLTLSNGAPSHHHKCSEKLYSALKKLCSYRGESHFLRKSAEKCCEHNCELSDMMTTCMVAPSFDDDLLK